Protein AF-A0A923HXT5-F1 (afdb_monomer_lite)

Sequence (112 aa):
MSKSETKEVIIGASLEALKERFLSNLDETRRFSIIEKELKENNYVIILQTTPSSRSAGEIVTVELCETGDKQTRVVVKSVLAALFQRSDKGVNQENIDAIVPMLKEVPEKLS

Structure (mmCIF, N/CA/C/O backbone):
data_AF-A0A923HXT5-F1
#
_entry.id   AF-A0A923HXT5-F1
#
loop_
_atom_site.group_PDB
_atom_site.id
_atom_site.type_symbol
_atom_site.label_atom_id
_atom_site.label_alt_id
_atom_site.label_comp_id
_atom_site.label_asym_id
_atom_site.label_entity_id
_atom_site.label_seq_id
_atom_site.pdbx_PDB_ins_code
_atom_site.Cartn_x
_atom_site.Cartn_y
_atom_site.Cartn_z
_atom_site.occupancy
_atom_site.B_iso_or_equiv
_atom_site.auth_seq_id
_atom_site.auth_comp_id
_atom_site.auth_asym_id
_atom_site.auth_atom_id
_atom_site.pdbx_PDB_model_num
ATOM 1 N N . MET A 1 1 ? 13.244 16.102 -14.655 1.00 49.94 1 MET A N 1
ATOM 2 C CA . MET A 1 1 ? 12.259 16.092 -13.553 1.00 49.94 1 MET A CA 1
ATOM 3 C C . MET A 1 1 ? 11.703 14.684 -13.442 1.00 49.94 1 MET A C 1
ATOM 5 O O . MET A 1 1 ? 11.194 14.185 -14.440 1.00 49.94 1 MET A O 1
ATOM 9 N N . SER A 1 2 ? 11.863 14.023 -12.296 1.00 56.50 2 SER A N 1
ATOM 10 C CA . SER A 1 2 ? 11.245 12.713 -12.057 1.00 56.50 2 SER A CA 1
ATOM 11 C C . SER A 1 2 ? 9.730 12.891 -12.026 1.00 56.50 2 SER A C 1
ATOM 13 O O . SER A 1 2 ? 9.233 13.746 -11.295 1.00 56.50 2 SER A O 1
ATOM 15 N N . LYS A 1 3 ? 8.998 12.142 -12.852 1.00 69.75 3 LYS A N 1
ATOM 16 C CA . LYS A 1 3 ? 7.534 12.161 -12.819 1.00 69.75 3 LYS A CA 1
ATOM 17 C C . LYS A 1 3 ? 7.077 11.309 -11.640 1.00 69.75 3 LYS A C 1
ATOM 19 O O . LYS A 1 3 ? 7.488 10.152 -11.533 1.00 69.75 3 LYS A O 1
ATOM 24 N N . SER A 1 4 ? 6.251 11.884 -10.775 1.00 81.62 4 SER A N 1
ATOM 25 C CA . SER A 1 4 ? 5.595 11.182 -9.675 1.00 81.62 4 SER A CA 1
ATOM 26 C C . SER A 1 4 ? 4.089 11.302 -9.820 1.00 81.62 4 SER A C 1
ATOM 28 O O . SER A 1 4 ? 3.613 12.380 -10.167 1.00 81.62 4 SER A O 1
ATOM 30 N N . GLU A 1 5 ? 3.368 10.237 -9.497 1.00 87.81 5 GLU A N 1
ATOM 31 C CA . GLU A 1 5 ? 1.919 10.286 -9.294 1.00 87.81 5 GLU A CA 1
ATOM 32 C C . GLU A 1 5 ? 1.619 10.032 -7.821 1.00 87.81 5 GLU A C 1
ATOM 34 O O . GLU A 1 5 ? 2.301 9.226 -7.178 1.00 87.81 5 GLU A O 1
ATOM 39 N N . THR A 1 6 ? 0.596 10.706 -7.302 1.00 91.06 6 THR A N 1
ATOM 40 C CA . THR A 1 6 ? 0.142 10.546 -5.920 1.00 91.06 6 THR A CA 1
ATOM 41 C C . THR A 1 6 ? -1.372 10.419 -5.887 1.00 91.06 6 THR A C 1
ATOM 43 O O . THR A 1 6 ? -2.085 11.202 -6.515 1.00 91.06 6 THR A O 1
ATOM 46 N N . LYS A 1 7 ? -1.874 9.468 -5.102 1.00 93.44 7 LYS A N 1
ATOM 47 C CA . LYS A 1 7 ? -3.296 9.303 -4.818 1.00 93.44 7 LYS A CA 1
ATOM 48 C C . LYS A 1 7 ? -3.53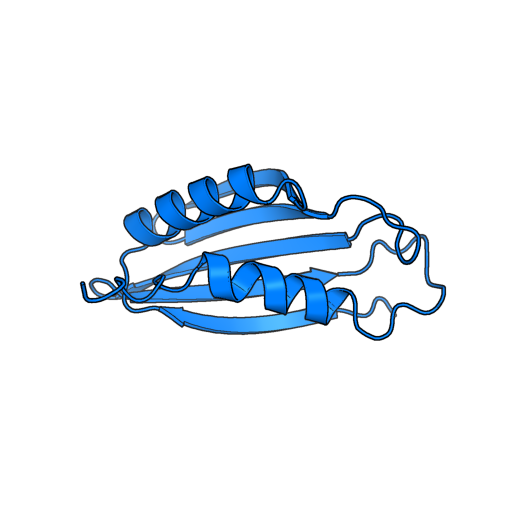0 9.278 -3.320 1.00 93.44 7 LYS A C 1
ATOM 50 O O . LYS A 1 7 ? -2.826 8.590 -2.592 1.00 93.44 7 LYS A O 1
ATOM 55 N N . GLU A 1 8 ? -4.558 9.994 -2.891 1.00 94.75 8 GLU A N 1
ATOM 56 C CA . GLU A 1 8 ? -5.043 9.981 -1.518 1.00 94.75 8 GLU A CA 1
ATOM 57 C C . GLU A 1 8 ? -6.473 9.437 -1.477 1.00 94.75 8 GLU A C 1
ATOM 59 O O . GLU A 1 8 ? -7.296 9.780 -2.334 1.00 94.75 8 GLU A O 1
ATOM 64 N N . VAL A 1 9 ? -6.757 8.569 -0.505 1.00 92.75 9 VAL A N 1
ATOM 65 C CA . VAL A 1 9 ? -8.094 8.026 -0.228 1.00 92.75 9 VAL A CA 1
ATOM 66 C C . VAL A 1 9 ? -8.297 7.856 1.278 1.00 92.75 9 VAL A C 1
ATOM 68 O O . VAL A 1 9 ? -7.351 7.560 1.999 1.00 92.75 9 VAL A O 1
ATOM 71 N N . ILE A 1 10 ? -9.531 8.006 1.760 1.00 92.06 10 ILE A N 1
ATOM 72 C CA . ILE A 1 10 ? -9.908 7.665 3.141 1.00 92.06 10 ILE A CA 1
ATOM 73 C C . ILE A 1 10 ? -10.690 6.355 3.101 1.00 92.06 10 ILE A C 1
ATOM 75 O O . ILE A 1 10 ? -11.606 6.206 2.290 1.00 92.06 10 ILE A O 1
ATOM 79 N N . ILE A 1 11 ? -10.316 5.406 3.957 1.00 90.38 11 ILE A N 1
ATOM 80 C CA . ILE A 1 11 ? -10.939 4.085 4.052 1.00 90.38 11 ILE A CA 1
ATOM 81 C C . ILE A 1 11 ? -11.526 3.915 5.452 1.00 90.38 11 ILE A C 1
ATOM 83 O O . ILE A 1 11 ? -10.855 4.178 6.449 1.00 90.38 11 ILE A O 1
ATOM 87 N N . GLY A 1 12 ? -12.780 3.462 5.516 1.00 91.50 12 GLY A N 1
ATOM 88 C CA . GLY A 1 12 ? -13.494 3.151 6.758 1.00 91.50 12 GLY A CA 1
ATOM 89 C C . GLY A 1 12 ? -13.036 1.837 7.395 1.00 91.50 12 GLY A C 1
ATOM 90 O O . GLY A 1 12 ? -13.835 0.922 7.552 1.00 91.50 12 GLY A O 1
ATOM 91 N N . ALA A 1 13 ? -11.747 1.728 7.710 1.00 89.69 13 ALA A N 1
ATOM 92 C CA . ALA A 1 13 ? -11.155 0.625 8.457 1.00 89.69 13 ALA A CA 1
ATOM 93 C C . ALA A 1 13 ? -10.102 1.163 9.438 1.00 89.69 13 ALA A C 1
ATOM 95 O O . ALA A 1 13 ? -9.525 2.231 9.211 1.00 89.69 13 ALA A O 1
ATOM 96 N N . SER A 1 14 ? -9.841 0.425 10.522 1.00 92.19 14 SER A N 1
ATOM 97 C CA . SER A 1 14 ? -8.721 0.733 11.420 1.00 92.19 14 SER A CA 1
ATOM 98 C C . SER A 1 14 ? -7.380 0.508 10.721 1.00 92.19 14 SER A C 1
ATOM 100 O O . SER A 1 14 ? -7.282 -0.295 9.785 1.00 92.19 14 SER A O 1
ATOM 102 N N . LEU A 1 15 ? -6.337 1.183 11.212 1.00 92.44 15 LEU A N 1
ATOM 103 C CA . LEU A 1 15 ? -4.980 1.056 10.681 1.00 92.44 15 LEU A CA 1
ATOM 104 C C . LEU A 1 15 ? -4.514 -0.404 10.678 1.00 92.44 15 LEU A C 1
ATOM 106 O O . LEU A 1 15 ? -3.937 -0.880 9.702 1.00 92.44 15 LEU A O 1
ATOM 110 N N . GLU A 1 16 ? -4.803 -1.129 11.758 1.00 90.75 16 GLU A N 1
ATOM 111 C CA . GLU A 1 16 ? -4.424 -2.530 11.912 1.00 90.75 16 GLU A CA 1
ATOM 112 C C . GLU A 1 16 ? -5.095 -3.447 10.884 1.00 90.75 16 GLU A C 1
ATOM 114 O O . GLU A 1 16 ? -4.398 -4.195 10.198 1.00 90.75 16 GLU A O 1
ATOM 119 N N . ALA A 1 17 ? -6.414 -3.329 10.707 1.00 90.75 17 ALA A N 1
ATOM 120 C CA . ALA A 1 17 ? -7.147 -4.133 9.732 1.00 90.75 17 ALA A CA 1
ATOM 121 C C . ALA A 1 17 ? -6.679 -3.845 8.296 1.00 90.75 17 ALA A C 1
ATOM 123 O O . ALA A 1 17 ? -6.547 -4.754 7.473 1.00 90.75 17 ALA A O 1
ATOM 124 N N . LEU A 1 18 ? -6.400 -2.573 7.990 1.00 91.69 18 LEU A N 1
ATOM 125 C CA . LEU A 1 18 ? -5.939 -2.168 6.669 1.00 91.69 18 L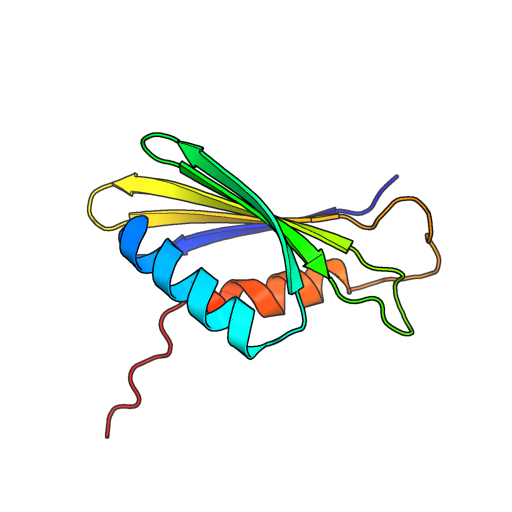EU A CA 1
ATOM 126 C C . LEU A 1 18 ? -4.508 -2.647 6.384 1.00 91.69 18 LEU A C 1
ATOM 128 O O . LEU A 1 18 ? -4.232 -3.122 5.283 1.00 91.69 18 LEU A O 1
ATOM 132 N N . LYS A 1 19 ? -3.621 -2.575 7.384 1.00 92.19 19 LYS A N 1
ATOM 133 C CA . LYS A 1 19 ? -2.250 -3.108 7.348 1.00 92.19 19 LYS A CA 1
ATOM 134 C C . LYS A 1 19 ? -2.249 -4.600 7.021 1.00 92.19 19 LYS A C 1
ATOM 136 O O . LYS A 1 19 ? -1.574 -5.011 6.081 1.00 92.19 19 LYS A O 1
ATOM 141 N N . GLU A 1 20 ? -2.986 -5.403 7.785 1.00 90.75 20 GLU A N 1
ATOM 14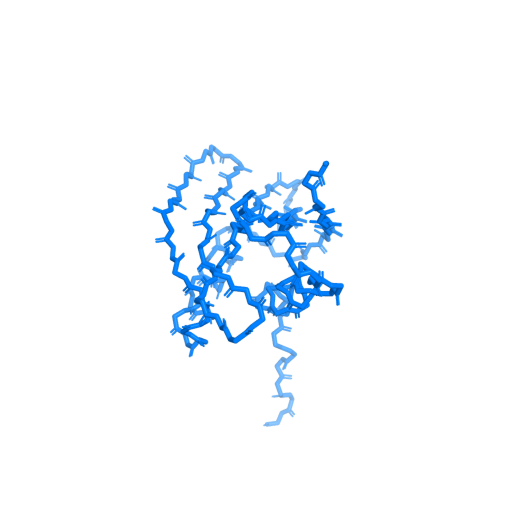2 C CA . GLU A 1 20 ? -3.029 -6.860 7.598 1.00 90.75 20 GLU A CA 1
ATOM 143 C C . GLU A 1 20 ? -3.547 -7.236 6.210 1.00 90.75 20 GLU A C 1
ATOM 145 O O . GLU A 1 20 ? -2.909 -8.007 5.491 1.00 90.75 20 GLU A O 1
ATOM 150 N N . ARG A 1 21 ? -4.655 -6.615 5.793 1.00 88.75 21 ARG A N 1
ATOM 151 C CA . ARG A 1 21 ? -5.238 -6.824 4.466 1.00 88.75 21 ARG A CA 1
ATOM 152 C C . ARG A 1 21 ? -4.261 -6.476 3.352 1.00 88.75 21 ARG A C 1
ATOM 154 O O . ARG A 1 21 ? -4.094 -7.252 2.414 1.00 88.75 21 ARG A O 1
ATOM 161 N N . PHE A 1 22 ? -3.629 -5.309 3.443 1.00 91.88 22 PHE A N 1
ATOM 162 C CA . PHE A 1 22 ? -2.725 -4.850 2.400 1.00 91.88 22 PHE A CA 1
ATOM 163 C C . PHE A 1 22 ? -1.527 -5.788 2.242 1.00 91.88 22 PHE A C 1
ATOM 165 O O . PHE A 1 22 ? -1.176 -6.147 1.121 1.00 91.88 22 PHE A O 1
ATOM 172 N N . LEU A 1 23 ? -0.946 -6.243 3.356 1.00 90.62 23 LEU A N 1
ATOM 173 C CA . LEU A 1 23 ? 0.160 -7.199 3.337 1.00 90.62 23 LEU A CA 1
ATOM 174 C C . LEU A 1 23 ? -0.250 -8.555 2.745 1.00 90.62 23 LEU A C 1
ATOM 176 O O . LEU A 1 23 ? 0.518 -9.115 1.968 1.00 90.62 23 LEU A O 1
ATOM 180 N N . SER A 1 24 ? -1.455 -9.047 3.053 1.00 88.12 24 SER A N 1
ATOM 181 C CA . SER A 1 24 ? -1.983 -10.285 2.460 1.00 88.12 24 SER A CA 1
ATOM 182 C C . SER A 1 24 ? -2.138 -10.164 0.940 1.00 88.12 24 SER A C 1
ATOM 184 O O . SER A 1 24 ? -1.655 -11.010 0.195 1.00 88.12 24 SER A O 1
ATOM 186 N N . ASN A 1 25 ? -2.752 -9.077 0.463 1.00 88.00 25 ASN A N 1
ATOM 187 C CA . ASN A 1 25 ? -2.978 -8.854 -0.969 1.00 88.00 25 ASN A CA 1
ATOM 188 C C . ASN A 1 25 ? -1.671 -8.633 -1.753 1.00 88.00 25 ASN A C 1
ATOM 190 O O . ASN A 1 25 ? -1.571 -9.003 -2.924 1.00 88.00 25 ASN A O 1
ATOM 194 N N . LEU A 1 26 ? -0.654 -8.029 -1.128 1.00 86.88 26 LEU A N 1
ATOM 195 C CA . LEU A 1 26 ? 0.656 -7.847 -1.756 1.00 86.88 26 LEU A CA 1
ATOM 196 C C . LEU A 1 26 ? 1.328 -9.188 -2.079 1.00 86.88 26 LEU A C 1
ATOM 198 O O . LEU A 1 26 ? 1.844 -9.342 -3.189 1.00 86.88 26 LEU A O 1
ATOM 202 N N . ASP A 1 27 ? 1.282 -10.148 -1.151 1.00 75.75 27 ASP A N 1
ATOM 203 C CA . ASP A 1 27 ? 1.897 -11.473 -1.317 1.00 75.75 27 ASP A CA 1
ATOM 204 C C . ASP A 1 27 ? 1.279 -12.254 -2.493 1.00 75.75 27 ASP A C 1
ATOM 206 O O . ASP A 1 27 ? 1.982 -12.891 -3.283 1.00 75.75 27 ASP A O 1
ATOM 210 N N . GLU A 1 28 ? -0.034 -12.116 -2.694 1.00 71.25 28 GLU A N 1
ATOM 211 C CA . GLU A 1 28 ? -0.758 -12.794 -3.773 1.00 71.25 28 GLU A CA 1
ATOM 212 C C . GLU A 1 28 ? -0.380 -12.286 -5.171 1.00 71.25 28 GLU A C 1
ATOM 214 O O . GLU A 1 28 ? -0.290 -13.067 -6.122 1.00 71.25 28 GLU A O 1
ATOM 219 N N . THR A 1 29 ? -0.143 -10.979 -5.327 1.00 73.06 29 THR A N 1
ATOM 220 C CA . THR A 1 29 ? 0.050 -10.396 -6.666 1.00 73.06 29 THR A CA 1
ATOM 221 C C . THR A 1 29 ? 1.452 -10.571 -7.237 1.00 73.06 29 THR A C 1
ATOM 223 O O . THR A 1 29 ? 1.612 -10.469 -8.455 1.00 73.06 29 THR A O 1
ATOM 226 N N . ARG A 1 30 ? 2.474 -10.796 -6.396 1.00 77.06 30 ARG A N 1
ATOM 227 C CA . ARG A 1 30 ? 3.904 -10.913 -6.773 1.00 77.06 30 ARG A CA 1
ATOM 228 C C . ARG A 1 30 ? 4.458 -9.784 -7.665 1.00 77.06 30 ARG A C 1
ATOM 230 O O . ARG A 1 30 ? 5.563 -9.904 -8.184 1.00 77.06 30 ARG A O 1
ATOM 237 N N . ARG A 1 31 ? 3.707 -8.693 -7.853 1.00 83.94 31 ARG A N 1
ATOM 238 C CA . ARG A 1 31 ? 4.067 -7.527 -8.682 1.00 83.94 31 ARG A CA 1
ATOM 239 C C . ARG A 1 31 ? 4.950 -6.536 -7.925 1.00 83.94 31 ARG A C 1
ATOM 241 O O . ARG A 1 31 ? 5.653 -5.731 -8.536 1.00 83.94 31 ARG A O 1
ATOM 248 N N . PHE A 1 32 ? 4.873 -6.572 -6.601 1.00 88.88 32 PHE A N 1
ATOM 249 C CA . PHE A 1 32 ? 5.544 -5.648 -5.705 1.00 88.88 32 PHE A CA 1
ATOM 250 C C . PHE A 1 32 ? 6.381 -6.433 -4.702 1.00 88.88 32 PHE A C 1
ATOM 252 O O . PHE A 1 32 ? 5.911 -7.409 -4.123 1.00 88.88 32 PHE A O 1
ATOM 259 N N . SER A 1 33 ? 7.598 -5.964 -4.466 1.00 89.44 33 SER A N 1
ATOM 260 C CA . SER A 1 33 ? 8.466 -6.448 -3.398 1.00 89.44 33 SER A CA 1
ATOM 261 C C . SER A 1 33 ? 8.546 -5.387 -2.313 1.00 89.44 33 SER A C 1
ATOM 263 O O . SER A 1 33 ? 8.785 -4.218 -2.613 1.00 89.44 33 SER A O 1
ATOM 265 N N . ILE A 1 34 ? 8.371 -5.774 -1.051 1.00 91.44 34 ILE A N 1
ATOM 266 C CA . ILE A 1 34 ? 8.567 -4.854 0.074 1.00 91.44 34 ILE A CA 1
ATOM 267 C C . ILE A 1 34 ? 10.067 -4.599 0.234 1.00 91.44 34 ILE A C 1
ATOM 269 O O . ILE A 1 34 ? 10.834 -5.532 0.456 1.00 91.44 34 ILE A O 1
ATOM 273 N N . ILE A 1 35 ? 10.468 -3.333 0.128 1.00 91.38 35 ILE A N 1
ATOM 274 C CA . ILE A 1 35 ? 11.832 -2.874 0.417 1.00 91.38 35 ILE A CA 1
ATOM 275 C C . ILE A 1 35 ? 11.951 -2.580 1.909 1.00 91.38 35 ILE A C 1
ATOM 277 O O . ILE A 1 35 ? 12.882 -3.029 2.570 1.00 91.38 35 ILE A O 1
ATOM 281 N N . GLU A 1 36 ? 10.990 -1.821 2.432 1.00 92.69 36 GLU A N 1
ATOM 282 C CA . GLU A 1 36 ? 11.012 -1.310 3.796 1.00 92.69 36 GLU A CA 1
ATOM 283 C C . GLU A 1 36 ? 9.587 -1.134 4.322 1.00 92.69 36 GLU A C 1
ATOM 285 O O . GLU A 1 36 ? 8.650 -0.878 3.562 1.00 92.69 36 GLU A O 1
ATOM 290 N N . LYS A 1 37 ? 9.423 -1.277 5.637 1.00 94.06 37 LYS A N 1
ATOM 291 C CA . LYS A 1 37 ? 8.190 -0.948 6.349 1.00 94.06 37 LYS A CA 1
ATOM 292 C C . LYS A 1 37 ? 8.523 -0.302 7.687 1.00 94.06 37 LYS A C 1
ATOM 294 O O . LYS A 1 37 ? 9.393 -0.790 8.402 1.00 94.06 37 LYS A O 1
ATOM 299 N N . GLU A 1 38 ? 7.794 0.742 8.045 1.00 94.50 38 GLU A N 1
ATOM 300 C CA . GLU A 1 38 ? 7.969 1.482 9.291 1.00 94.50 38 GLU A CA 1
ATOM 301 C C . GLU A 1 38 ? 6.612 1.641 9.981 1.00 94.50 38 GLU A C 1
ATOM 303 O O . GLU A 1 38 ? 5.651 2.108 9.371 1.00 94.50 38 GLU A O 1
ATOM 308 N N . LEU A 1 39 ? 6.529 1.253 11.257 1.00 91.06 39 LEU A N 1
ATOM 309 C CA . LEU A 1 39 ? 5.361 1.497 12.101 1.00 91.06 39 LEU A CA 1
ATOM 310 C C . LEU A 1 39 ? 5.684 2.599 13.112 1.00 91.06 39 LEU A C 1
ATOM 312 O O . LEU A 1 39 ? 6.648 2.499 13.869 1.00 91.06 39 LEU A O 1
ATOM 316 N N . LYS A 1 40 ? 4.842 3.627 13.131 1.00 88.19 40 LYS A N 1
ATOM 317 C CA . LYS A 1 40 ? 4.790 4.711 14.114 1.00 88.19 40 LYS A CA 1
ATOM 318 C C . LYS A 1 40 ? 3.410 4.698 14.773 1.00 88.19 40 LYS A C 1
ATOM 320 O O . LYS A 1 40 ? 2.475 4.122 14.229 1.00 88.19 40 LYS A O 1
ATOM 325 N N . GLU A 1 41 ? 3.291 5.355 15.923 1.00 82.38 41 GLU A N 1
ATOM 326 C CA . GLU A 1 41 ? 2.133 5.285 16.834 1.00 82.38 41 GLU A CA 1
ATOM 327 C C . GLU A 1 41 ? 0.758 5.346 16.139 1.00 82.38 41 GLU A C 1
ATOM 329 O O . GLU A 1 41 ? -0.113 4.565 16.489 1.00 82.38 41 GLU 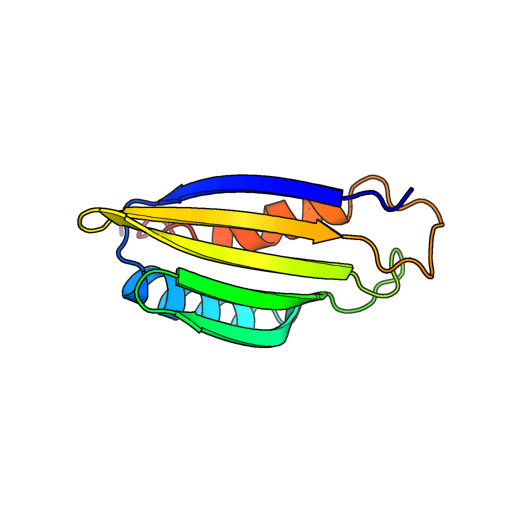A O 1
ATOM 334 N N . ASN A 1 42 ? 0.602 6.174 15.096 1.00 89.75 42 ASN A N 1
ATOM 335 C CA . ASN A 1 42 ? -0.637 6.295 14.306 1.00 89.75 42 ASN A CA 1
ATOM 336 C C . ASN A 1 42 ? -0.397 6.241 12.787 1.00 89.75 42 ASN A C 1
ATOM 338 O O . ASN A 1 42 ? -1.183 6.772 12.000 1.00 89.75 42 ASN A O 1
ATOM 342 N N . ASN A 1 43 ? 0.742 5.697 12.357 1.00 93.50 43 ASN A N 1
ATOM 343 C CA . ASN A 1 43 ? 1.128 5.701 10.950 1.00 93.50 43 ASN A CA 1
ATOM 344 C C . ASN A 1 43 ? 1.895 4.434 10.581 1.00 93.50 43 ASN A C 1
ATOM 346 O O . ASN A 1 43 ? 2.796 4.010 11.299 1.00 93.50 43 ASN A O 1
ATOM 350 N N . TYR A 1 44 ? 1.590 3.872 9.423 1.00 95.38 44 TYR A N 1
ATOM 351 C CA . TYR A 1 44 ? 2.319 2.758 8.849 1.00 95.38 44 TYR A CA 1
ATOM 352 C C . TYR A 1 44 ? 2.758 3.100 7.431 1.00 95.38 44 TYR A C 1
ATOM 354 O O . TYR A 1 44 ? 1.932 3.345 6.555 1.00 95.38 44 TYR A O 1
ATOM 362 N N . VAL A 1 45 ? 4.068 3.112 7.205 1.00 95.81 45 VAL A N 1
ATOM 363 C CA . VAL A 1 45 ? 4.667 3.418 5.905 1.00 95.81 45 VAL A CA 1
ATOM 364 C C . VAL A 1 45 ? 5.261 2.150 5.319 1.00 95.81 45 VAL A C 1
ATOM 366 O O . VAL A 1 45 ? 5.969 1.416 6.005 1.00 95.81 45 VAL A O 1
ATOM 369 N N . ILE A 1 46 ? 4.998 1.896 4.042 1.00 95.06 46 ILE A N 1
ATOM 370 C CA . ILE A 1 46 ? 5.565 0.784 3.285 1.00 95.06 46 ILE A CA 1
ATOM 371 C C . ILE A 1 46 ? 6.197 1.331 2.016 1.00 95.06 46 ILE A C 1
ATOM 373 O O . ILE A 1 46 ? 5.570 2.076 1.263 1.00 95.06 46 ILE A O 1
ATOM 377 N N . ILE A 1 47 ? 7.435 0.931 1.762 1.00 93.62 47 ILE A N 1
ATOM 378 C CA . ILE A 1 47 ? 8.153 1.222 0.528 1.00 93.62 47 ILE A CA 1
ATOM 379 C C . ILE A 1 47 ? 8.239 -0.070 -0.276 1.00 93.62 47 ILE A C 1
ATOM 381 O O . ILE A 1 47 ? 8.758 -1.084 0.192 1.00 93.62 47 ILE A O 1
ATOM 385 N N . LEU A 1 48 ? 7.723 -0.021 -1.496 1.00 92.56 48 LEU A N 1
ATOM 386 C CA . LEU A 1 48 ? 7.649 -1.129 -2.434 1.00 92.56 48 LEU A CA 1
ATOM 387 C C . LEU A 1 48 ? 8.542 -0.857 -3.642 1.00 92.56 48 LEU A C 1
ATOM 389 O O . LEU A 1 48 ? 8.637 0.280 -4.108 1.00 92.56 48 LEU A O 1
ATOM 393 N N . GLN A 1 49 ? 9.129 -1.916 -4.189 1.00 89.38 49 GLN A N 1
ATOM 394 C CA . GLN A 1 49 ? 9.708 -1.927 -5.525 1.00 89.38 49 GLN A CA 1
ATOM 395 C C . GLN A 1 49 ? 8.776 -2.685 -6.459 1.00 89.38 49 GLN A C 1
ATOM 397 O O . GLN A 1 49 ? 8.369 -3.804 -6.143 1.00 89.38 49 GLN A O 1
ATOM 402 N N . THR A 1 50 ? 8.456 -2.122 -7.618 1.00 87.50 50 THR A N 1
ATOM 403 C CA . THR A 1 50 ? 7.761 -2.893 -8.654 1.00 87.50 50 THR A CA 1
ATOM 404 C C . THR A 1 50 ? 8.726 -3.836 -9.357 1.00 87.50 50 THR A C 1
ATOM 406 O O . THR A 1 50 ? 9.912 -3.537 -9.532 1.00 87.50 50 THR A O 1
ATOM 409 N N . THR A 1 51 ? 8.227 -5.001 -9.766 1.00 82.69 51 THR A N 1
ATOM 410 C CA . THR A 1 51 ? 9.007 -5.916 -10.598 1.00 82.69 51 THR A CA 1
ATOM 411 C C . THR A 1 51 ? 9.349 -5.239 -11.931 1.00 82.69 51 THR A C 1
ATOM 413 O O . THR A 1 51 ? 8.449 -4.694 -12.578 1.00 82.69 51 THR A O 1
ATOM 416 N N . PRO A 1 52 ? 10.616 -5.294 -12.385 1.00 78.62 52 PRO A N 1
ATOM 417 C CA . PRO A 1 52 ? 10.989 -4.793 -13.700 1.00 78.62 52 PRO A CA 1
ATOM 418 C C . PRO A 1 52 ? 10.143 -5.427 -14.810 1.00 78.62 52 PRO A C 1
ATOM 420 O O . PRO A 1 52 ? 9.810 -6.612 -14.770 1.00 78.62 52 PRO A O 1
ATOM 423 N N . SER A 1 53 ? 9.826 -4.642 -15.831 1.00 73.44 53 SER A N 1
ATOM 424 C CA . SER A 1 53 ? 9.070 -5.066 -17.006 1.00 73.44 53 SER A CA 1
ATOM 425 C C . SER A 1 53 ? 9.751 -4.593 -18.289 1.00 73.44 53 SER A C 1
ATOM 427 O O . SER A 1 53 ? 10.758 -3.889 -18.270 1.00 73.44 53 SER A O 1
ATOM 429 N N . SER A 1 54 ? 9.178 -4.932 -19.444 1.00 73.06 54 SER A N 1
ATOM 430 C CA . SER A 1 54 ? 9.650 -4.408 -20.731 1.00 73.06 54 SER A CA 1
ATOM 431 C C . SER A 1 54 ? 9.473 -2.889 -20.876 1.00 73.06 54 SER A C 1
ATOM 433 O O . SER A 1 54 ? 9.993 -2.317 -21.832 1.00 73.06 54 SER A O 1
ATOM 435 N N . ARG A 1 55 ? 8.693 -2.252 -19.990 1.00 70.06 55 ARG A N 1
ATOM 436 C CA . ARG A 1 55 ? 8.411 -0.809 -20.007 1.00 70.06 55 ARG A CA 1
ATOM 437 C C . ARG A 1 55 ? 9.292 -0.040 -19.023 1.00 70.06 55 ARG A C 1
ATOM 439 O O . ARG A 1 55 ? 9.818 0.999 -19.389 1.00 70.06 55 ARG A O 1
ATOM 446 N N . SER A 1 56 ? 9.553 -0.620 -17.851 1.00 71.31 56 SER A N 1
ATOM 447 C CA . SER A 1 56 ? 10.294 0.027 -16.766 1.00 71.31 56 SER A CA 1
ATOM 448 C C . SER A 1 56 ? 11.278 -0.914 -16.074 1.00 71.31 56 SER A C 1
ATOM 450 O O . SER A 1 56 ? 11.020 -2.105 -15.922 1.00 71.31 56 SER A O 1
ATOM 452 N N . ALA A 1 57 ? 12.386 -0.363 -15.574 1.00 72.69 57 ALA A N 1
ATOM 453 C CA . ALA A 1 57 ? 13.362 -1.077 -14.747 1.00 72.69 57 ALA A CA 1
ATOM 454 C C . ALA A 1 57 ? 12.922 -1.270 -13.279 1.00 72.69 57 ALA A C 1
ATOM 456 O O . ALA A 1 57 ? 13.717 -1.730 -12.460 1.00 72.69 57 ALA A O 1
ATOM 457 N N . GLY A 1 58 ? 11.682 -0.907 -12.951 1.00 73.75 58 GLY A N 1
ATOM 458 C CA . GLY A 1 58 ? 11.135 -0.909 -11.601 1.00 73.75 58 GLY A CA 1
ATOM 459 C C . GLY A 1 58 ? 10.969 0.512 -11.052 1.00 73.75 58 GLY A C 1
ATOM 460 O O . GLY A 1 58 ? 11.818 1.388 -11.236 1.00 73.75 58 GLY A O 1
ATOM 461 N N . GLU A 1 59 ? 9.859 0.737 -10.361 1.00 83.25 59 GLU A N 1
ATOM 462 C CA . GLU A 1 59 ? 9.507 1.967 -9.657 1.00 83.25 59 GLU A CA 1
ATOM 463 C C . GLU A 1 59 ? 9.567 1.769 -8.155 1.00 83.25 59 GLU A C 1
ATOM 465 O O . GLU A 1 59 ? 9.391 0.663 -7.642 1.00 83.25 59 GLU A O 1
ATOM 470 N N . ILE A 1 60 ? 9.742 2.886 -7.456 1.00 88.94 60 ILE A N 1
ATOM 471 C CA . ILE A 1 60 ? 9.525 2.947 -6.019 1.00 88.94 60 ILE A CA 1
ATOM 472 C C . ILE A 1 60 ? 8.107 3.439 -5.777 1.00 88.94 60 ILE A C 1
ATOM 474 O O . ILE A 1 60 ? 7.715 4.499 -6.277 1.00 88.94 60 ILE A O 1
ATOM 478 N N . VAL A 1 61 ? 7.351 2.678 -4.994 1.00 91.00 61 VAL A N 1
ATOM 479 C CA . VAL A 1 61 ? 6.005 3.047 -4.570 1.00 91.00 61 VAL A CA 1
ATOM 480 C C . VAL A 1 61 ? 5.970 3.144 -3.054 1.00 91.00 61 VAL A C 1
ATOM 482 O O . VAL A 1 61 ? 6.278 2.184 -2.359 1.00 91.00 61 VAL A O 1
ATOM 485 N N . THR A 1 62 ? 5.603 4.307 -2.534 1.00 93.88 62 THR A N 1
ATOM 486 C CA . THR A 1 62 ? 5.422 4.545 -1.102 1.00 93.88 62 THR A CA 1
ATOM 487 C C . THR A 1 62 ? 3.936 4.518 -0.782 1.00 93.88 62 THR A C 1
ATOM 489 O O . THR A 1 62 ? 3.153 5.212 -1.430 1.00 93.88 62 THR A O 1
ATOM 492 N N . VAL A 1 63 ? 3.552 3.724 0.210 1.00 95.25 63 VAL A N 1
ATOM 493 C CA . VAL A 1 63 ? 2.195 3.650 0.752 1.00 95.25 63 VAL A CA 1
ATOM 494 C C . VAL A 1 63 ? 2.247 4.086 2.206 1.00 95.25 63 VAL A C 1
ATOM 496 O O . VAL A 1 63 ? 2.953 3.479 3.002 1.00 95.25 63 VAL A O 1
ATOM 499 N N . GLU A 1 64 ? 1.509 5.130 2.552 1.00 96.31 64 GLU A N 1
ATOM 500 C CA . GLU A 1 64 ? 1.375 5.637 3.917 1.00 96.31 64 GLU A CA 1
ATOM 501 C C . GLU A 1 64 ? -0.063 5.412 4.379 1.00 96.31 64 GLU A C 1
ATOM 503 O O . GLU A 1 64 ? -1.003 5.814 3.693 1.00 96.31 64 GLU A O 1
ATOM 508 N N . LEU A 1 65 ? -0.232 4.762 5.527 1.00 95.62 65 LEU A N 1
ATOM 509 C CA . LEU A 1 65 ? -1.510 4.521 6.183 1.00 95.62 65 LEU A CA 1
ATOM 510 C C . LEU A 1 65 ? -1.514 5.295 7.504 1.00 95.62 65 LEU A C 1
ATOM 512 O O . LEU A 1 65 ? -0.838 4.896 8.447 1.00 95.62 65 LEU A O 1
ATOM 516 N N . CYS A 1 66 ? -2.275 6.380 7.587 1.00 95.19 66 CYS A N 1
ATOM 517 C CA . CYS A 1 66 ? -2.379 7.213 8.784 1.00 95.19 66 CYS A CA 1
ATOM 518 C C . CYS A 1 66 ? -3.756 7.058 9.422 1.00 95.19 66 CYS A C 1
ATOM 520 O O . CYS A 1 66 ? -4.770 7.309 8.769 1.00 95.19 66 CYS A O 1
ATOM 522 N N . GLU A 1 67 ? -3.809 6.706 10.701 1.00 93.50 67 GLU A N 1
ATOM 523 C CA . GLU A 1 67 ? -5.064 6.688 11.451 1.00 93.50 67 GLU A CA 1
ATOM 524 C C . GLU A 1 67 ? -5.556 8.125 11.679 1.00 93.50 67 GLU A C 1
ATOM 526 O O . GLU A 1 67 ? -4.797 8.992 12.116 1.00 93.50 67 GLU A O 1
ATOM 531 N N . THR A 1 68 ? -6.814 8.407 11.329 1.00 91.31 68 THR A N 1
ATOM 532 C CA . THR A 1 68 ? -7.401 9.759 11.433 1.00 91.31 68 THR A CA 1
ATOM 533 C C . THR A 1 68 ? -8.593 9.838 12.385 1.00 91.31 68 THR A C 1
ATOM 535 O O . THR A 1 68 ? -9.096 10.930 12.637 1.00 91.31 68 THR A O 1
ATOM 538 N N . GLY A 1 69 ? -9.061 8.704 12.908 1.00 81.75 69 GLY A N 1
ATOM 539 C CA . GLY A 1 69 ? -10.184 8.609 13.840 1.00 81.75 69 GLY A CA 1
ATOM 540 C C . GLY A 1 69 ? -10.645 7.162 14.018 1.00 81.75 69 GLY A C 1
ATOM 541 O O . GLY A 1 69 ? -10.070 6.252 13.422 1.00 81.75 69 GLY A O 1
ATOM 542 N N . ASP A 1 70 ? -11.708 6.951 14.800 1.00 80.06 70 ASP A N 1
ATOM 543 C CA . ASP A 1 70 ? -12.251 5.613 15.062 1.00 80.06 70 ASP A CA 1
ATOM 544 C C . ASP A 1 70 ? -12.610 4.893 13.755 1.00 80.06 70 ASP A C 1
ATOM 546 O O . ASP A 1 70 ? -13.558 5.257 13.053 1.00 80.06 70 ASP A O 1
ATOM 550 N N . LYS A 1 71 ? -11.842 3.840 13.442 1.00 84.50 71 LYS A N 1
ATOM 551 C CA . LYS A 1 71 ? -12.005 3.001 12.243 1.00 84.50 71 LYS A CA 1
ATOM 552 C C . LYS A 1 71 ? -11.919 3.786 10.929 1.00 84.50 71 LYS A C 1
ATOM 554 O O . LYS A 1 71 ? -12.588 3.432 9.959 1.00 84.50 71 LYS A O 1
ATOM 559 N N . GLN A 1 72 ? -11.102 4.836 10.883 1.00 91.69 72 GLN A N 1
ATOM 560 C CA . GLN A 1 72 ? -10.800 5.556 9.649 1.00 91.69 72 GLN A CA 1
ATOM 561 C C . GLN A 1 72 ? -9.297 5.694 9.450 1.00 91.69 72 GLN A C 1
ATOM 563 O O . GLN A 1 72 ? -8.581 6.208 10.310 1.00 91.69 72 GLN A O 1
ATOM 568 N N . THR A 1 73 ? -8.842 5.292 8.267 1.00 93.88 73 THR A N 1
ATOM 569 C CA . THR A 1 73 ? -7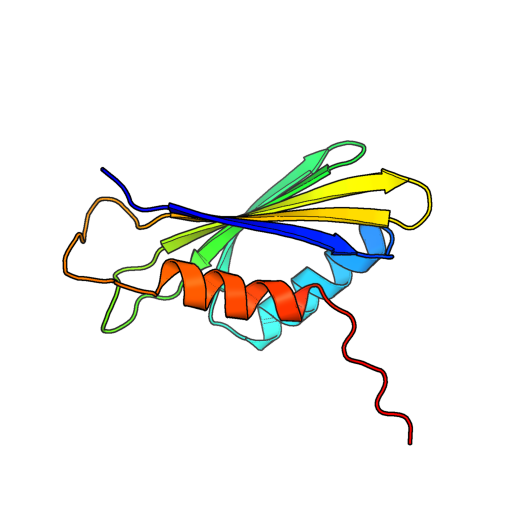.439 5.381 7.872 1.00 93.88 73 THR A CA 1
ATOM 570 C C . THR A 1 73 ? -7.324 6.171 6.577 1.00 93.88 73 THR A C 1
ATOM 572 O O . THR A 1 73 ? -7.932 5.831 5.557 1.00 93.88 73 THR A O 1
ATOM 575 N N . ARG A 1 74 ? -6.529 7.238 6.610 1.00 94.94 74 ARG A N 1
ATOM 576 C CA . ARG A 1 74 ? -6.093 7.980 5.429 1.00 94.94 74 ARG A CA 1
ATOM 577 C C . ARG A 1 74 ? -4.955 7.219 4.771 1.00 94.94 74 ARG A C 1
ATOM 579 O O . ARG A 1 74 ? -3.962 6.908 5.415 1.00 94.94 74 ARG A O 1
ATOM 586 N N . VAL A 1 75 ? -5.085 6.966 3.478 1.00 94.81 75 VAL A N 1
ATOM 587 C CA . VAL A 1 75 ? -4.077 6.284 2.675 1.00 94.81 75 VAL A CA 1
ATOM 588 C C . VAL A 1 75 ? -3.514 7.238 1.640 1.00 94.81 75 VAL A C 1
ATOM 590 O O . VAL A 1 75 ? -4.268 7.826 0.863 1.00 94.81 75 VAL A O 1
ATOM 593 N N . VAL A 1 76 ? -2.192 7.345 1.590 1.00 95.69 76 VAL A N 1
ATOM 594 C CA . VAL A 1 76 ? -1.464 8.057 0.541 1.00 95.69 76 VAL A CA 1
ATOM 595 C C . VAL A 1 76 ? -0.601 7.055 -0.212 1.00 95.69 76 VAL A C 1
ATOM 597 O O . VAL A 1 76 ? 0.217 6.363 0.381 1.00 95.69 76 VAL A O 1
ATOM 600 N N . VAL A 1 77 ? -0.771 6.974 -1.529 1.00 93.94 77 VAL A N 1
ATOM 601 C CA . VAL A 1 77 ? 0.041 6.138 -2.419 1.00 93.94 77 VAL A CA 1
ATOM 602 C C . VAL A 1 77 ? 0.799 7.053 -3.362 1.00 93.94 77 VAL A C 1
ATOM 604 O O . VAL A 1 77 ? 0.185 7.837 -4.082 1.00 93.94 77 VAL A O 1
ATOM 607 N N . LYS A 1 78 ? 2.124 6.948 -3.385 1.00 92.62 78 LYS A N 1
ATOM 608 C CA . LYS A 1 78 ? 3.000 7.737 -4.250 1.00 92.62 78 LYS A CA 1
ATOM 609 C C . LYS A 1 78 ? 3.893 6.815 -5.066 1.00 92.62 78 LYS A C 1
ATOM 611 O O . LYS A 1 78 ? 4.681 6.077 -4.491 1.00 92.62 78 LYS A O 1
ATOM 616 N N . SER A 1 79 ? 3.821 6.895 -6.391 1.00 88.62 79 SER A N 1
ATOM 617 C CA . SER A 1 79 ? 4.712 6.162 -7.301 1.00 88.62 79 SER A CA 1
ATOM 618 C C . SER A 1 79 ? 5.708 7.119 -7.941 1.00 88.62 79 SER A C 1
ATOM 620 O O . SER A 1 79 ? 5.321 8.162 -8.477 1.00 88.62 79 SER A O 1
ATOM 622 N N . VAL A 1 80 ? 6.993 6.770 -7.898 1.00 85.62 80 VAL A N 1
ATOM 623 C CA . VAL A 1 80 ? 8.086 7.557 -8.476 1.00 85.62 80 VAL A CA 1
ATOM 624 C C . VAL A 1 80 ? 8.937 6.668 -9.377 1.00 85.62 80 VAL A C 1
ATOM 626 O O . VAL A 1 80 ? 9.444 5.630 -8.950 1.00 85.62 80 VAL A O 1
ATOM 629 N N . LEU A 1 81 ? 9.148 7.116 -10.618 1.00 74.31 81 LEU A N 1
ATOM 630 C CA . LEU A 1 81 ? 10.079 6.469 -11.542 1.00 74.31 81 LEU A CA 1
ATOM 631 C C . LEU A 1 81 ? 11.504 6.532 -10.980 1.00 74.31 81 LEU A C 1
ATOM 633 O O . LEU A 1 81 ? 12.002 7.619 -10.660 1.00 74.31 81 LEU A O 1
ATOM 637 N N . ALA A 1 82 ? 12.182 5.384 -10.915 1.00 64.25 82 ALA A N 1
ATOM 638 C CA . ALA A 1 82 ? 13.606 5.347 -10.616 1.00 64.25 82 ALA A CA 1
ATOM 639 C C . ALA A 1 82 ? 14.361 6.140 -11.698 1.00 64.25 82 ALA A C 1
ATOM 641 O O . ALA A 1 82 ? 14.188 5.918 -12.896 1.00 64.25 82 ALA A O 1
ATOM 642 N N . ALA A 1 83 ? 15.192 7.100 -11.282 1.00 54.91 83 ALA A N 1
ATOM 643 C CA . ALA A 1 83 ? 15.742 8.153 -12.144 1.00 54.91 83 ALA A CA 1
ATOM 644 C C . ALA A 1 83 ? 16.606 7.670 -13.335 1.00 54.91 83 ALA A C 1
ATOM 646 O O . ALA A 1 83 ? 16.974 8.482 -14.183 1.00 54.91 83 ALA A O 1
ATOM 647 N N . LEU A 1 84 ? 16.923 6.374 -13.413 1.00 54.12 84 LEU A N 1
ATOM 648 C CA . LEU A 1 84 ? 17.865 5.800 -14.375 1.00 54.12 84 LEU A CA 1
ATOM 649 C C . LEU A 1 84 ? 17.258 5.470 -15.750 1.00 54.12 84 LEU A C 1
ATOM 651 O O . LEU A 1 84 ? 18.009 5.373 -16.718 1.00 54.12 84 LEU A O 1
ATOM 655 N N . PHE A 1 85 ? 15.931 5.365 -15.890 1.00 52.47 85 PHE A N 1
ATOM 656 C CA . PHE A 1 85 ? 15.301 4.975 -17.160 1.00 52.47 85 PHE A CA 1
ATOM 657 C C . PHE A 1 85 ? 14.140 5.913 -17.519 1.00 52.47 85 PHE A C 1
ATOM 659 O O . PHE A 1 85 ? 12.978 5.655 -17.246 1.00 52.47 85 PHE A O 1
ATOM 666 N N . GLN A 1 86 ? 14.459 7.047 -18.152 1.00 49.75 86 GLN A N 1
ATOM 667 C CA . GLN A 1 86 ? 13.480 8.065 -18.580 1.00 49.75 86 GLN A CA 1
ATOM 668 C C . GLN A 1 86 ? 12.777 7.750 -19.917 1.00 49.75 86 GLN A C 1
ATOM 670 O O . GLN A 1 86 ? 12.150 8.636 -20.508 1.00 49.75 86 GLN A O 1
ATOM 675 N N . ARG A 1 87 ? 12.888 6.528 -20.453 1.00 49.62 87 ARG A N 1
ATOM 676 C CA . ARG A 1 87 ? 12.317 6.212 -21.769 1.00 49.62 87 ARG A CA 1
ATOM 677 C C . ARG A 1 87 ? 10.833 5.857 -21.658 1.00 49.62 87 ARG A C 1
ATOM 679 O O . ARG A 1 87 ? 10.455 4.702 -21.640 1.00 49.62 87 ARG A O 1
ATOM 686 N N . SER A 1 88 ? 10.013 6.905 -21.713 1.00 51.38 88 SER A N 1
ATOM 687 C CA . SER A 1 88 ? 8.626 6.872 -22.203 1.00 51.38 88 SER A CA 1
ATOM 688 C C . SER A 1 88 ? 7.578 6.110 -21.379 1.00 51.38 88 SER A C 1
ATOM 690 O O . SER A 1 88 ? 6.606 5.625 -21.948 1.00 51.38 88 SER A O 1
ATOM 692 N N . ASP A 1 89 ? 7.655 6.121 -20.051 1.00 54.41 89 ASP A N 1
ATOM 693 C CA . ASP A 1 89 ? 6.594 5.555 -19.201 1.00 54.41 89 ASP A CA 1
ATOM 694 C C . ASP A 1 89 ? 5.456 6.549 -18.929 1.00 54.41 89 ASP A C 1
ATOM 696 O O . ASP A 1 89 ? 5.247 7.037 -17.814 1.00 54.41 89 ASP A O 1
ATOM 700 N N . LYS A 1 90 ? 4.688 6.893 -19.971 1.00 57.16 90 LYS A N 1
ATOM 701 C CA . LYS A 1 90 ? 3.380 7.533 -19.765 1.00 57.16 90 LYS A CA 1
ATOM 702 C C . LYS A 1 90 ? 2.418 6.479 -19.208 1.00 57.16 90 LYS A C 1
ATOM 704 O O . LYS A 1 90 ? 1.864 5.704 -19.975 1.00 57.16 90 LYS A O 1
ATOM 709 N N . GLY A 1 91 ? 2.222 6.473 -17.892 1.00 73.69 91 GLY A N 1
ATOM 710 C CA . GLY A 1 91 ? 1.136 5.731 -17.245 1.00 73.69 91 GLY A CA 1
ATOM 711 C C . GLY A 1 91 ? 1.555 4.681 -16.220 1.00 73.69 91 GLY A C 1
ATOM 712 O O . GLY A 1 91 ? 0.714 4.316 -15.416 1.00 73.69 91 GLY A O 1
ATOM 713 N N . VAL A 1 92 ? 2.823 4.257 -16.149 1.00 78.50 92 VAL A N 1
ATOM 714 C CA . VAL A 1 92 ? 3.225 3.177 -15.217 1.00 78.50 92 VAL A CA 1
ATOM 715 C C . VAL A 1 92 ? 3.028 3.567 -13.748 1.00 78.50 92 VAL A C 1
ATOM 717 O O . VAL A 1 92 ? 2.516 2.782 -12.957 1.00 78.50 92 VAL A O 1
ATOM 720 N N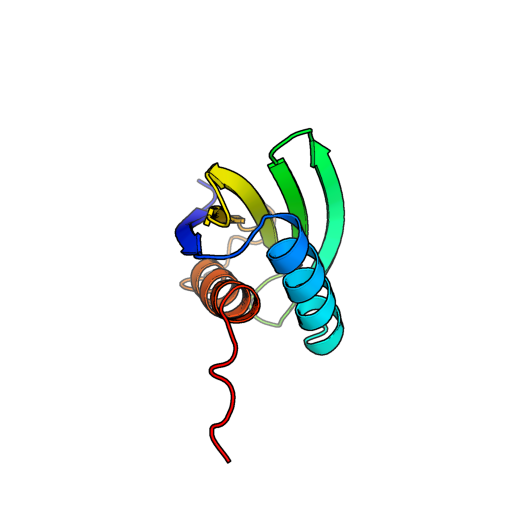 . ASN A 1 93 ? 3.321 4.821 -13.388 1.00 82.38 93 ASN A N 1
ATOM 721 C CA . ASN A 1 93 ? 3.021 5.330 -12.048 1.00 82.38 93 ASN A CA 1
ATOM 722 C C . ASN A 1 93 ? 1.523 5.251 -11.708 1.00 82.38 93 ASN A C 1
ATOM 724 O O . ASN A 1 93 ? 1.168 4.915 -10.580 1.00 82.38 93 ASN A O 1
ATOM 728 N N . GLN A 1 94 ? 0.657 5.545 -12.682 1.00 84.50 94 GLN A N 1
ATOM 729 C CA . GLN A 1 94 ? -0.789 5.446 -12.507 1.00 84.50 94 GLN A CA 1
ATOM 730 C C . GLN A 1 94 ? -1.225 3.978 -12.439 1.00 84.50 94 GLN A C 1
ATOM 732 O O . GLN A 1 94 ? -1.990 3.637 -11.551 1.00 84.50 94 GLN A O 1
ATOM 737 N N . GLU A 1 95 ? -0.674 3.090 -13.273 1.00 86.94 95 GLU A N 1
ATOM 738 C CA . GLU A 1 95 ? -0.932 1.643 -13.208 1.00 86.94 95 GLU A CA 1
ATOM 739 C C . GLU A 1 95 ? -0.550 1.051 -11.841 1.00 86.94 95 GLU A C 1
ATOM 741 O O . GLU A 1 95 ? -1.244 0.179 -11.323 1.00 86.94 95 GLU A O 1
ATOM 746 N N . ASN A 1 96 ? 0.540 1.527 -11.233 1.00 86.94 96 ASN A N 1
ATOM 747 C CA . ASN A 1 96 ? 0.951 1.106 -9.894 1.00 86.94 96 ASN A CA 1
ATOM 748 C C . ASN A 1 96 ? -0.044 1.573 -8.824 1.00 86.94 96 ASN A C 1
ATOM 750 O O . ASN A 1 96 ? -0.407 0.795 -7.942 1.00 86.94 96 ASN A O 1
ATOM 754 N N . ILE A 1 97 ? -0.530 2.813 -8.924 1.00 88.00 97 ILE A N 1
ATOM 755 C CA . ILE A 1 97 ? -1.595 3.329 -8.053 1.00 88.00 97 ILE A CA 1
ATOM 756 C C . ILE A 1 97 ? -2.888 2.529 -8.250 1.00 88.00 97 ILE A C 1
ATOM 758 O O . ILE A 1 97 ? -3.503 2.113 -7.268 1.00 88.00 97 ILE A O 1
ATOM 762 N N . ASP A 1 98 ? -3.280 2.279 -9.497 1.00 88.75 98 ASP A N 1
ATOM 763 C CA . ASP A 1 98 ? -4.494 1.544 -9.858 1.00 88.75 98 ASP A CA 1
ATOM 764 C C . ASP A 1 98 ? -4.429 0.077 -9.418 1.00 88.75 98 ASP A C 1
ATOM 766 O O . ASP A 1 98 ? -5.467 -0.526 -9.167 1.00 88.75 98 ASP A O 1
ATOM 770 N N . ALA A 1 99 ? -3.227 -0.488 -9.274 1.00 88.88 99 ALA A N 1
ATOM 771 C CA . ALA A 1 99 ? -3.022 -1.810 -8.695 1.00 88.88 99 ALA A CA 1
ATOM 772 C C . ALA A 1 99 ? -3.084 -1.797 -7.156 1.00 88.88 99 ALA A C 1
ATOM 774 O O . ALA A 1 99 ? -3.685 -2.695 -6.574 1.00 88.88 99 ALA A O 1
ATOM 775 N N . ILE A 1 100 ? -2.504 -0.792 -6.488 1.00 91.06 100 ILE A N 1
ATOM 776 C CA . ILE A 1 100 ? -2.434 -0.731 -5.015 1.00 91.06 100 ILE A CA 1
ATOM 777 C C . ILE A 1 100 ? -3.765 -0.326 -4.380 1.00 91.06 100 ILE A C 1
ATOM 779 O O . ILE A 1 100 ? -4.173 -0.906 -3.376 1.00 91.06 100 ILE A O 1
ATOM 783 N N . VAL A 1 101 ? -4.461 0.669 -4.934 1.00 89.56 101 VAL A N 1
ATOM 784 C CA . VAL A 1 101 ? -5.690 1.201 -4.320 1.00 89.56 101 VAL A CA 1
ATOM 785 C C . VAL A 1 101 ? -6.764 0.118 -4.117 1.00 89.56 101 VAL A C 1
ATOM 787 O O . VAL A 1 101 ? -7.370 0.098 -3.044 1.00 89.56 101 VAL A O 1
ATOM 790 N N . PRO A 1 102 ? -7.014 -0.808 -5.063 1.00 88.50 102 PRO A N 1
ATOM 791 C CA . PRO A 1 102 ? -7.927 -1.928 -4.843 1.00 88.50 102 PRO A CA 1
ATOM 792 C C . PRO A 1 102 ? -7.489 -2.886 -3.731 1.00 88.50 102 PRO A C 1
ATOM 794 O O . PRO A 1 102 ? -8.352 -3.376 -3.016 1.00 88.50 102 PRO A O 1
ATOM 797 N N . MET A 1 103 ? -6.183 -3.106 -3.532 1.00 89.94 103 MET A N 1
ATOM 798 C CA . MET A 1 103 ? -5.665 -3.976 -2.459 1.00 89.94 103 MET A CA 1
ATOM 799 C C . MET A 1 103 ? -5.964 -3.428 -1.059 1.00 89.94 103 MET A C 1
ATOM 801 O O . MET A 1 103 ? -5.952 -4.174 -0.081 1.00 89.94 103 MET A O 1
ATOM 805 N N . LEU A 1 104 ? -6.200 -2.120 -0.962 1.00 86.12 104 LEU A N 1
ATOM 806 C CA . LEU A 1 104 ? -6.539 -1.424 0.275 1.00 86.12 104 LEU A CA 1
ATOM 807 C C . LEU A 1 104 ? -8.056 -1.381 0.514 1.00 86.12 104 LEU A C 1
ATOM 809 O O . LEU A 1 104 ? -8.513 -1.286 1.652 1.00 86.12 104 LEU A O 1
ATOM 813 N N . LYS A 1 105 ? -8.864 -1.447 -0.546 1.00 78.56 105 LYS A N 1
ATOM 814 C CA . LYS A 1 105 ? -10.324 -1.428 -0.425 1.00 78.56 105 LYS A CA 1
ATOM 815 C C . LYS A 1 105 ? -10.845 -2.790 0.027 1.00 78.56 105 LYS A C 1
ATOM 817 O O . LYS A 1 105 ? -10.195 -3.816 -0.146 1.00 78.56 105 LYS A O 1
ATOM 822 N N . GLU A 1 106 ? -12.025 -2.795 0.641 1.00 65.88 106 GLU A N 1
ATOM 823 C CA . GLU A 1 106 ? -12.767 -4.041 0.818 1.00 65.88 106 GLU A CA 1
ATOM 824 C C . GLU A 1 106 ? -12.985 -4.665 -0.560 1.00 65.88 106 GLU A C 1
ATOM 826 O O . GLU A 1 106 ? -13.484 -4.004 -1.475 1.00 65.88 106 GLU A O 1
ATOM 831 N N . VAL A 1 107 ? -12.619 -5.941 -0.710 1.00 52.19 107 VAL A N 1
ATOM 832 C CA . VAL A 1 107 ? -13.331 -6.774 -1.674 1.00 52.19 107 VAL A CA 1
ATOM 833 C C . VAL A 1 107 ? -14.775 -6.699 -1.189 1.00 52.19 107 VAL A C 1
ATOM 835 O O . VAL A 1 107 ? -14.993 -7.054 -0.028 1.00 52.19 107 VAL A O 1
ATOM 838 N N . PRO A 1 108 ? -15.737 -6.171 -1.972 1.00 42.44 108 PRO A N 1
ATOM 839 C CA . PRO A 1 108 ? -17.127 -6.295 -1.573 1.00 42.44 108 PRO A CA 1
ATOM 840 C C . PRO A 1 108 ? -17.317 -7.777 -1.300 1.00 42.44 108 PRO A C 1
ATOM 842 O O . PRO A 1 108 ? -17.010 -8.585 -2.185 1.00 42.44 108 PRO A O 1
ATOM 845 N N . GLU A 1 109 ? -17.705 -8.129 -0.067 1.00 39.53 109 GLU A N 1
ATOM 846 C CA . GLU A 1 109 ? -18.151 -9.482 0.231 1.00 39.53 109 GLU A CA 1
ATOM 847 C C . GLU A 1 109 ? -19.015 -9.872 -0.958 1.00 39.53 109 GLU A C 1
ATOM 849 O O . GLU A 1 109 ? -19.968 -9.160 -1.302 1.00 39.53 109 GLU A O 1
ATOM 854 N N . LYS A 1 110 ? -18.616 -10.922 -1.684 1.00 36.19 110 LYS A N 1
ATOM 855 C CA . LYS A 1 110 ? -19.558 -11.545 -2.593 1.00 36.19 110 LYS A CA 1
ATOM 856 C C . LYS A 1 110 ? -20.712 -11.934 -1.682 1.00 36.19 110 LYS A C 1
ATOM 858 O O . LYS A 1 110 ? -20.605 -12.882 -0.917 1.00 36.19 110 LYS A O 1
ATOM 863 N N . LEU A 1 111 ? -21.771 -11.130 -1.708 1.00 40.88 111 LEU A N 1
ATOM 864 C CA . LEU A 1 111 ? -23.080 -11.567 -1.292 1.00 40.88 111 LEU A CA 1
ATOM 865 C C . LEU A 1 111 ? -23.320 -12.834 -2.106 1.00 40.88 111 LEU A C 1
ATOM 867 O O . LEU A 1 111 ? -23.356 -12.749 -3.339 1.00 40.88 111 LEU A O 1
ATOM 871 N N . SER A 1 112 ? -23.492 -13.951 -1.399 1.00 33.41 112 SER A N 1
ATOM 872 C CA . SER A 1 112 ? -23.858 -15.312 -1.841 1.00 33.41 112 SER A CA 1
ATOM 873 C C . SER A 1 112 ? -22.739 -16.342 -1.727 1.00 33.41 112 SER A C 1
ATOM 875 O O . SER A 1 112 ? -21.801 -16.312 -2.555 1.00 33.41 112 SER A O 1
#

pLDDT: mean 81.49, std 15.52, range [33.41, 96.31]

Radius of gyration: 14.47 Å; chains: 1; bounding box: 42×31×39 Å

Secondary structure (DSSP, 8-state):
---EEEEEEEESS-HHHHHHHHHHHHHHH-SEEEEEEEEETTEEEEEEEEPP-SS-S-EEEEEEEEEEETTEEEEEEEEEE-TT--S--SSHHHHHHHHHHHHHSPPP----

Foldseek 3Di:
DWDKDKDKDKAQAALVVLVVLLVVLCVVVVQWDWPDWDDDPFKIKTWIWGPDDPQANTWIKIWMWGDDDDRMTMIMIMITGDPPDPPDPPCVNVVVVVSRVVSSYDPPPPPD

Organism: NCBI:txid52693